Protein AF-A0A401M563-F1 (afdb_monomer_lite)

Sequence (40 aa):
MGALRPGADADPRTLGRSPVHEVSAVTDIRAVYRAGHRVR

pLDDT: mean 85.68, std 8.45, range [55.97, 94.06]

Radius of gyration: 11.15 Å; chains: 1; bounding box: 23×17×28 Å

Structure (mmCIF, N/CA/C/O backbone):
data_AF-A0A401M563-F1
#
_entry.id   AF-A0A401M563-F1
#
loop_
_atom_site.group_PDB
_atom_site.id
_atom_site.type_symbol
_atom_site.label_atom_id
_atom_site.label_alt_id
_atom_site.label_comp_id
_atom_site.label_asym_id
_atom_site.label_entity_id
_atom_site.label_seq_id
_atom_site.pdbx_PDB_ins_code
_atom_site.Cartn_x
_atom_site.Cartn_y
_atom_site.Cartn_z
_atom_site.occupancy
_atom_site.B_iso_or_equiv
_atom_site.auth_seq_id
_atom_site.auth_comp_id
_atom_site.auth_asym_id
_atom_site.auth_atom_id
_atom_site.pdbx_PDB_model_num
ATOM 1 N N . MET A 1 1 ? 2.251 -5.197 -8.804 1.00 55.97 1 MET A N 1
ATOM 2 C CA . MET A 1 1 ? 1.168 -4.516 -8.062 1.00 55.97 1 MET A CA 1
ATOM 3 C C . MET A 1 1 ? 1.757 -3.896 -6.803 1.00 55.97 1 MET A C 1
ATOM 5 O O . MET A 1 1 ? 2.544 -4.572 -6.157 1.00 55.97 1 MET A O 1
ATOM 9 N N . GLY A 1 2 ? 1.435 -2.632 -6.498 1.00 65.88 2 GLY A N 1
ATOM 10 C CA . GLY A 1 2 ? 1.821 -1.950 -5.248 1.00 65.88 2 GLY A CA 1
ATOM 11 C C . GLY A 1 2 ? 3.042 -1.016 -5.292 1.00 65.88 2 GLY A C 1
ATOM 12 O O . GLY A 1 2 ? 3.386 -0.441 -4.266 1.00 65.88 2 GLY A O 1
ATOM 13 N N . ALA A 1 3 ? 3.703 -0.842 -6.442 1.00 72.69 3 ALA A N 1
ATOM 14 C CA . ALA A 1 3 ? 4.844 0.071 -6.562 1.00 72.69 3 ALA A CA 1
ATOM 15 C C . ALA A 1 3 ? 4.388 1.470 -6.998 1.00 72.69 3 ALA A C 1
ATOM 17 O O . ALA A 1 3 ? 3.661 1.597 -7.984 1.00 72.69 3 ALA A O 1
ATOM 18 N N . LEU A 1 4 ? 4.867 2.509 -6.309 1.00 79.44 4 LEU A N 1
ATOM 19 C CA . LEU A 1 4 ? 4.662 3.895 -6.726 1.00 79.44 4 LEU A CA 1
ATOM 20 C C . LEU A 1 4 ? 5.434 4.145 -8.023 1.00 79.44 4 LEU A C 1
ATOM 22 O O . LEU A 1 4 ? 6.660 4.029 -8.064 1.00 79.44 4 LEU A O 1
ATOM 26 N N . ARG A 1 5 ? 4.703 4.447 -9.096 1.00 81.44 5 ARG A N 1
ATOM 27 C CA . ARG A 1 5 ? 5.247 4.711 -10.429 1.00 81.44 5 ARG A CA 1
ATOM 28 C C . ARG A 1 5 ? 4.527 5.901 -11.065 1.00 81.44 5 ARG A C 1
ATOM 30 O O . ARG A 1 5 ? 3.332 6.066 -10.822 1.00 81.44 5 ARG A O 1
ATOM 37 N N . PRO A 1 6 ? 5.210 6.700 -11.902 1.00 78.38 6 PRO A N 1
ATOM 38 C CA . PRO A 1 6 ? 4.552 7.740 -12.686 1.00 78.38 6 PRO A CA 1
ATOM 39 C C . PRO A 1 6 ? 3.418 7.160 -13.544 1.00 78.38 6 PRO A C 1
ATOM 41 O O . PRO A 1 6 ? 3.608 6.135 -14.198 1.00 78.38 6 PRO A O 1
ATOM 44 N N . GLY A 1 7 ? 2.249 7.807 -13.526 1.00 76.44 7 GLY A N 1
ATOM 45 C CA . GLY A 1 7 ? 1.075 7.413 -14.316 1.00 76.44 7 GLY A CA 1
ATOM 46 C C . GLY A 1 7 ? 0.317 6.175 -13.817 1.00 76.44 7 GLY A C 1
ATOM 47 O O . GLY A 1 7 ? -0.679 5.806 -14.428 1.00 76.44 7 GLY A O 1
ATOM 48 N N . ALA A 1 8 ? 0.762 5.536 -12.730 1.00 77.94 8 ALA A N 1
ATOM 49 C CA . ALA A 1 8 ? 0.021 4.454 -12.088 1.00 77.94 8 ALA A CA 1
ATOM 50 C C . ALA A 1 8 ? -0.968 5.011 -11.055 1.00 77.94 8 ALA A C 1
ATOM 52 O O . ALA A 1 8 ? -0.675 6.018 -10.405 1.00 77.94 8 ALA A O 1
ATOM 53 N N . ASP A 1 9 ? -2.094 4.317 -10.862 1.00 74.25 9 ASP A N 1
ATOM 54 C CA . ASP A 1 9 ? -3.001 4.602 -9.751 1.00 74.25 9 ASP A CA 1
ATOM 55 C C . ASP A 1 9 ? -2.226 4.558 -8.432 1.00 74.25 9 ASP A C 1
ATOM 57 O O . ASP A 1 9 ? -1.602 3.555 -8.065 1.00 74.25 9 ASP A O 1
ATOM 61 N N . ALA A 1 10 ? -2.221 5.700 -7.751 1.00 75.69 10 ALA A N 1
ATOM 62 C CA . ALA A 1 10 ? -1.449 5.909 -6.547 1.00 75.69 10 ALA A CA 1
ATOM 63 C C . ALA A 1 10 ? -2.390 5.930 -5.342 1.00 75.69 10 ALA A C 1
ATOM 65 O O . ALA A 1 10 ? -3.076 6.926 -5.091 1.00 75.69 10 ALA A O 1
ATOM 66 N N . ASP A 1 11 ? -2.316 4.856 -4.554 1.00 83.25 11 ASP A N 1
ATOM 67 C CA . ASP A 1 11 ? -2.919 4.763 -3.223 1.00 83.25 11 ASP A CA 1
ATOM 68 C C . ASP A 1 11 ? -1.844 4.737 -2.107 1.00 83.25 11 ASP A C 1
ATOM 70 O O . ASP A 1 11 ? -1.761 3.769 -1.337 1.00 83.25 11 ASP A O 1
ATOM 74 N N . PRO A 1 12 ? -0.938 5.738 -2.020 1.00 84.00 12 PRO A N 1
ATOM 75 C CA . PRO A 1 12 ? 0.112 5.731 -1.0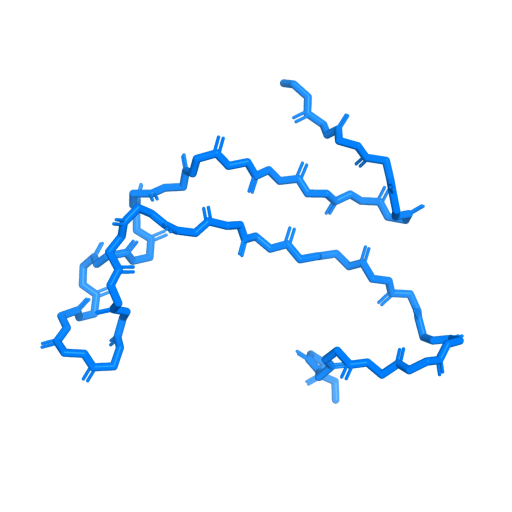15 1.00 84.00 12 PRO A CA 1
ATOM 76 C C . PRO A 1 12 ? -0.445 5.935 0.394 1.00 84.00 12 PRO A C 1
ATOM 78 O O . PRO A 1 12 ? -1.402 6.677 0.634 1.00 84.00 12 PRO A O 1
ATOM 81 N N . ARG A 1 13 ? 0.245 5.323 1.358 1.00 87.75 13 ARG A N 1
ATOM 82 C CA . ARG A 1 13 ? 0.068 5.569 2.790 1.00 87.75 13 ARG A CA 1
ATOM 83 C C . ARG A 1 13 ? 1.337 6.202 3.330 1.00 87.75 13 ARG A C 1
ATOM 85 O O . ARG A 1 13 ? 2.432 5.723 3.037 1.00 87.75 13 ARG A O 1
ATOM 92 N N . THR A 1 14 ? 1.198 7.256 4.122 1.00 89.94 14 THR A N 1
ATOM 93 C CA . THR A 1 14 ? 2.329 7.835 4.848 1.00 89.94 14 THR A CA 1
ATOM 94 C C . THR A 1 14 ? 2.344 7.277 6.264 1.00 89.94 14 THR A C 1
ATOM 96 O O . THR A 1 14 ? 1.324 7.277 6.956 1.00 89.94 14 THR A O 1
ATOM 99 N N . LEU A 1 15 ? 3.501 6.771 6.682 1.00 91.88 15 LEU A N 1
ATOM 100 C CA . LEU A 1 15 ? 3.716 6.227 8.019 1.00 91.88 15 LEU A CA 1
ATOM 101 C C . LEU A 1 15 ? 4.535 7.215 8.844 1.00 91.88 15 LEU A C 1
ATOM 103 O O . LEU A 1 15 ? 5.389 7.922 8.305 1.00 91.88 15 LEU A O 1
ATOM 107 N N . GLY A 1 16 ? 4.279 7.278 10.147 1.00 89.12 16 GLY A N 1
ATOM 108 C CA . GLY A 1 16 ? 5.063 8.118 11.051 1.00 89.12 16 GLY A CA 1
ATOM 109 C C . GLY A 1 16 ? 6.430 7.544 11.406 1.00 89.12 16 GLY A C 1
ATOM 110 O O . GLY A 1 16 ? 7.309 8.294 11.833 1.00 89.12 16 GLY A O 1
ATOM 111 N N . ARG A 1 17 ? 6.628 6.240 11.190 1.00 90.38 17 ARG A N 1
ATOM 112 C CA . ARG A 1 17 ? 7.883 5.515 11.419 1.00 90.38 17 ARG A CA 1
ATOM 113 C C . ARG A 1 17 ? 8.215 4.603 10.241 1.00 90.38 17 ARG A C 1
ATOM 115 O O . ARG A 1 17 ? 7.366 4.317 9.399 1.00 90.38 17 ARG A O 1
ATOM 122 N N . SER A 1 18 ? 9.469 4.158 10.174 1.00 90.88 18 SER A N 1
ATOM 123 C CA . SER A 1 18 ? 9.955 3.297 9.092 1.00 90.88 18 SER A CA 1
ATOM 124 C C . SER A 1 18 ? 9.625 1.819 9.358 1.00 90.88 18 SER A C 1
ATOM 126 O O . SER A 1 18 ? 10.186 1.244 10.294 1.00 90.88 18 SER A O 1
ATOM 128 N N . PRO A 1 19 ? 8.806 1.161 8.513 1.00 90.81 19 PRO A N 1
ATOM 129 C CA . PRO A 1 19 ? 8.477 -0.257 8.670 1.00 90.81 19 PRO A CA 1
ATOM 130 C C . PRO A 1 19 ? 9.641 -1.194 8.334 1.00 90.81 19 PRO A C 1
ATOM 132 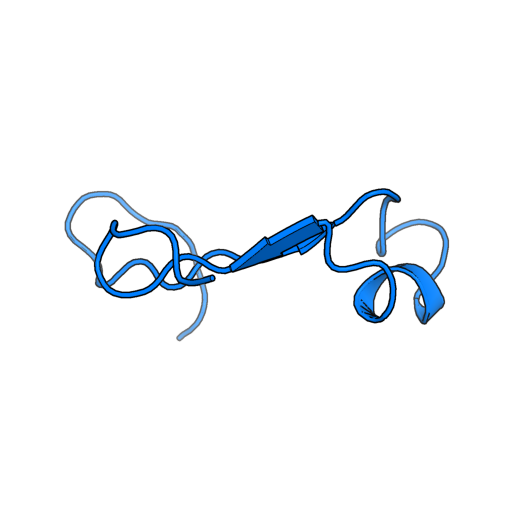O O . PRO A 1 19 ? 9.597 -2.370 8.674 1.00 90.81 19 PRO A O 1
ATOM 135 N N . VAL A 1 20 ? 10.692 -0.676 7.686 1.00 94.06 20 VAL A N 1
ATOM 136 C CA . VAL A 1 20 ? 11.933 -1.421 7.415 1.00 94.06 20 VAL A CA 1
ATOM 137 C C . VAL A 1 20 ? 12.674 -1.738 8.716 1.00 94.06 20 VAL A C 1
ATOM 139 O O . VAL A 1 20 ? 13.322 -2.773 8.813 1.00 94.06 20 VAL A O 1
ATOM 142 N N . HIS A 1 21 ? 12.559 -0.859 9.715 1.00 92.75 21 HIS A N 1
ATOM 143 C CA . HIS A 1 21 ? 13.207 -1.018 11.016 1.00 92.75 21 HIS A CA 1
ATOM 144 C C . HIS A 1 21 ? 12.268 -1.646 12.055 1.00 92.75 21 HIS A C 1
ATOM 146 O O . HIS A 1 21 ? 12.724 -2.379 12.926 1.00 92.75 21 HIS A O 1
ATOM 152 N N . GLU A 1 22 ? 10.961 -1.376 11.965 1.00 91.94 22 GLU A N 1
ATOM 153 C CA . GLU A 1 22 ? 9.956 -1.864 12.913 1.00 91.94 22 GLU A CA 1
ATOM 154 C C . GLU A 1 22 ? 8.631 -2.143 12.184 1.00 91.94 22 GLU A C 1
ATOM 156 O O . GLU A 1 22 ? 7.902 -1.214 11.845 1.00 91.94 22 GLU A O 1
ATOM 161 N N . VAL A 1 23 ? 8.279 -3.414 11.948 1.00 93.25 23 VAL A N 1
ATOM 162 C CA . VAL A 1 23 ? 7.060 -3.780 11.187 1.00 93.25 23 VAL A CA 1
ATOM 163 C C . VAL A 1 23 ? 5.779 -3.194 11.785 1.00 93.25 23 VAL A C 1
ATOM 165 O O . VAL A 1 23 ? 4.863 -2.865 11.034 1.00 93.25 23 VAL A O 1
ATOM 168 N N . SER A 1 24 ? 5.713 -3.002 13.106 1.00 93.88 24 SER A N 1
ATOM 169 C CA . SER A 1 24 ? 4.565 -2.375 13.780 1.00 93.88 24 SER A CA 1
ATOM 170 C C . SER A 1 24 ? 4.268 -0.963 13.248 1.00 93.88 24 SER A C 1
ATOM 172 O O . SER A 1 24 ? 3.125 -0.523 13.296 1.00 93.88 24 SER A O 1
ATOM 174 N N . ALA A 1 25 ? 5.248 -0.273 12.651 1.00 91.88 25 ALA A N 1
ATOM 175 C CA . ALA A 1 25 ? 5.085 1.064 12.091 1.00 91.88 25 ALA A CA 1
ATOM 176 C C . ALA A 1 25 ? 3.990 1.156 11.016 1.00 91.88 25 ALA A C 1
ATOM 178 O O . ALA A 1 25 ? 3.485 2.247 10.760 1.00 91.88 25 ALA A O 1
ATOM 179 N N . VAL A 1 26 ? 3.576 0.036 10.407 1.00 92.56 26 VAL A N 1
ATOM 180 C CA . VAL A 1 26 ? 2.445 0.008 9.461 1.00 92.56 26 VAL A CA 1
ATOM 181 C C . VAL A 1 26 ? 1.108 0.391 10.102 1.00 92.56 26 VAL A C 1
ATOM 183 O O . VAL A 1 26 ? 0.171 0.722 9.375 1.00 92.56 26 VAL A O 1
ATOM 186 N N . THR A 1 27 ? 1.005 0.362 11.435 1.00 91.69 27 THR A N 1
ATOM 187 C CA . THR A 1 27 ? -0.188 0.809 12.168 1.00 91.69 27 THR A CA 1
ATOM 188 C C . THR A 1 27 ? -0.170 2.309 12.467 1.00 91.69 27 THR A C 1
ATOM 190 O O . THR A 1 27 ? -1.220 2.878 12.748 1.00 91.69 27 THR A O 1
ATOM 193 N N . ASP A 1 28 ? 0.988 2.970 12.383 1.00 92.88 28 ASP A N 1
ATOM 194 C CA . ASP A 1 28 ? 1.148 4.416 12.601 1.00 92.88 28 ASP A CA 1
ATOM 195 C C . ASP A 1 28 ? 0.908 5.196 11.296 1.00 92.88 28 ASP A C 1
ATOM 197 O O . ASP A 1 28 ? 1.798 5.853 10.744 1.00 92.88 28 ASP A O 1
ATOM 201 N N . ILE A 1 29 ? -0.303 5.063 10.749 1.00 92.25 29 ILE A N 1
ATOM 202 C CA . ILE A 1 29 ? -0.712 5.722 9.503 1.00 92.25 29 ILE A CA 1
ATOM 203 C C . ILE A 1 29 ? -1.036 7.192 9.787 1.00 92.25 29 ILE A C 1
ATOM 205 O O . ILE A 1 29 ? -1.949 7.504 10.548 1.00 92.25 29 ILE A O 1
ATOM 209 N N . ARG A 1 30 ? -0.332 8.110 9.115 1.00 92.81 30 ARG A N 1
ATOM 210 C CA . ARG A 1 30 ? -0.530 9.566 9.250 1.00 92.81 30 ARG A CA 1
ATOM 211 C C . ARG A 1 30 ? -1.406 10.172 8.161 1.00 92.81 30 ARG A C 1
ATOM 213 O O . ARG A 1 30 ? -2.088 11.172 8.391 1.00 92.81 30 ARG A O 1
ATOM 220 N N . ALA A 1 31 ? -1.372 9.600 6.963 1.00 92.12 31 ALA A N 1
ATOM 221 C CA . ALA A 1 31 ? -2.260 9.972 5.875 1.00 92.12 31 ALA A CA 1
ATOM 222 C C . ALA A 1 31 ? -2.463 8.805 4.912 1.00 92.12 31 ALA A C 1
ATOM 224 O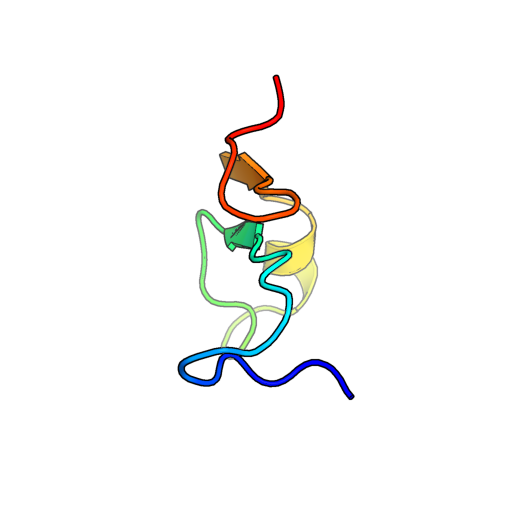 O . ALA A 1 31 ? -1.571 7.983 4.686 1.00 92.12 31 ALA A O 1
ATOM 225 N N . VAL A 1 32 ? -3.645 8.784 4.308 1.00 90.31 32 VAL A N 1
ATOM 226 C CA . VAL A 1 32 ? -4.009 7.865 3.237 1.00 90.31 32 VAL A CA 1
ATOM 227 C C . VAL A 1 32 ? -4.372 8.701 2.023 1.00 90.31 32 VAL A C 1
ATOM 229 O O . VAL A 1 32 ? -5.124 9.671 2.134 1.00 90.31 32 VAL A O 1
ATOM 232 N N . TYR A 1 33 ? -3.835 8.327 0.872 1.00 88.94 33 TYR A N 1
ATOM 233 C CA . TYR A 1 33 ? -4.208 8.905 -0.407 1.00 88.94 33 TYR A CA 1
ATOM 234 C C . TYR A 1 33 ? -4.895 7.838 -1.244 1.00 88.94 33 TYR A C 1
ATOM 236 O O . TYR A 1 33 ? -4.523 6.667 -1.185 1.00 88.94 33 TYR A O 1
ATOM 244 N N . ARG A 1 34 ? -5.904 8.253 -2.002 1.00 88.62 34 ARG A N 1
ATOM 245 C CA . ARG A 1 34 ? -6.597 7.422 -2.976 1.00 88.62 34 ARG A CA 1
ATOM 246 C C . ARG A 1 34 ? -6.738 8.188 -4.278 1.00 88.62 34 ARG A C 1
ATOM 248 O O . ARG A 1 34 ? -7.244 9.310 -4.254 1.00 88.62 34 ARG A O 1
ATOM 255 N N . ALA A 1 35 ? -6.281 7.604 -5.384 1.00 86.19 35 ALA A N 1
ATOM 256 C CA . ALA A 1 35 ? -6.257 8.267 -6.694 1.00 86.19 35 ALA A CA 1
ATOM 257 C C . ALA A 1 35 ? -5.650 9.692 -6.636 1.00 86.19 35 ALA A C 1
ATOM 259 O O . ALA A 1 35 ? -6.157 10.631 -7.241 1.00 86.19 35 ALA A O 1
ATOM 260 N N . GLY A 1 36 ? -4.599 9.881 -5.828 1.00 84.62 36 GLY A N 1
ATOM 261 C CA . GLY A 1 36 ? -3.95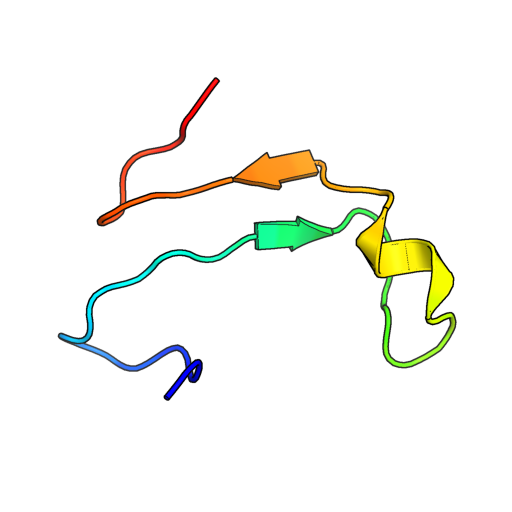1 11.186 -5.622 1.00 84.62 36 GLY A CA 1
ATOM 262 C C . GLY A 1 36 ? -4.652 12.149 -4.649 1.00 84.62 36 GLY A C 1
ATOM 263 O O . GLY A 1 36 ? -4.067 13.167 -4.280 1.00 84.62 36 GLY A O 1
ATOM 264 N N .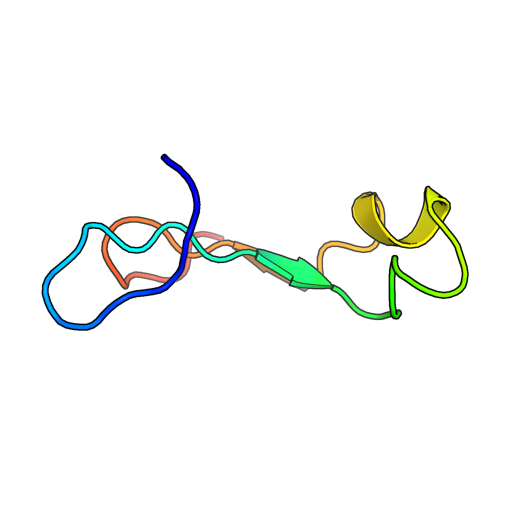 HIS A 1 37 ? -5.849 11.829 -4.154 1.00 87.94 37 HIS A N 1
ATOM 265 C CA . HIS A 1 37 ? -6.575 12.654 -3.186 1.00 87.94 37 HIS A CA 1
ATOM 266 C C . HIS A 1 37 ? -6.368 12.155 -1.757 1.00 87.94 37 HIS A C 1
ATOM 268 O O . HIS A 1 37 ? -6.459 10.959 -1.489 1.00 87.94 37 HIS A O 1
ATOM 274 N N . ARG A 1 38 ? -6.124 13.069 -0.810 1.00 88.31 38 ARG A N 1
ATOM 275 C CA . ARG A 1 38 ? -6.048 12.708 0.611 1.00 88.31 38 ARG A CA 1
ATOM 276 C C . ARG A 1 38 ? -7.439 12.334 1.122 1.00 88.31 38 ARG A C 1
ATOM 278 O O . ARG A 1 38 ? -8.361 13.142 1.040 1.00 88.31 38 ARG A O 1
ATOM 285 N N . VAL A 1 39 ? -7.557 11.141 1.692 1.00 88.94 39 VAL A N 1
ATOM 286 C CA . VAL A 1 39 ? -8.770 10.670 2.366 1.00 88.94 39 VAL A CA 1
ATOM 287 C C . VAL A 1 39 ? -8.656 11.029 3.850 1.00 88.94 39 VAL A C 1
ATOM 289 O O . VAL A 1 39 ? -7.574 10.902 4.434 1.00 88.94 39 VAL A O 1
ATOM 292 N N . ARG A 1 40 ? -9.738 11.554 4.428 1.00 75.25 40 ARG A N 1
ATOM 293 C CA . ARG A 1 40 ? -9.817 11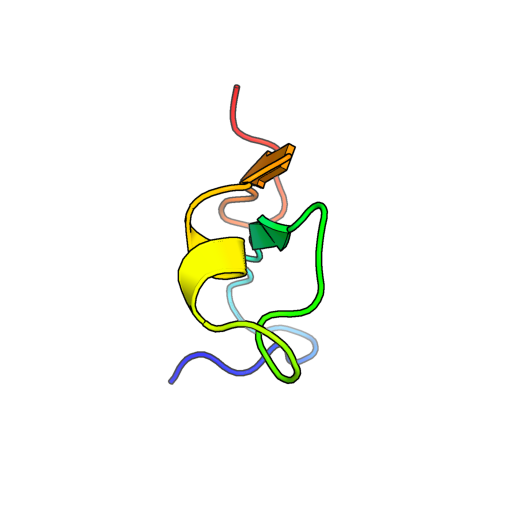.957 5.837 1.00 75.25 40 ARG A CA 1
ATOM 294 C C . ARG A 1 40 ? -10.503 10.883 6.666 1.00 75.25 40 ARG A C 1
ATOM 296 O O . ARG A 1 40 ? -11.475 10.299 6.144 1.00 75.25 40 ARG A O 1
#

Foldseek 3Di:
DPDDDPPDFDFDWDFPDDCVVPVCSVVRTPWTDGSNHTDD

Secondary structure (DSSP, 8-state):
-----TTS----EEESS-TTT-GGGGG-EEEEEETTEEE-